Protein AF-A0A2N1Z8V9-F1 (afdb_monomer_lite)

Sequence (170 aa):
MDEHTRQQADAAPSPDTLPDALISEIKKPWIIWLILVWIFVCLGLVFQQLVAGYAELAQLQDQTAKQLNAGVAILIICLMIGVGKLNKIICLVTGGVFALLTAVLILNISLNARDFGFLQMMAAFLCVIVPTAMCAHWLLKPESRVLYRQYAAHKHNLAMKKAVAARFRP

Radius of gyration: 24.69 Å; chains: 1; bounding box: 69×44×71 Å

Foldseek 3Di:
DDPVVPVPPPPPPDPPCPDPPPLDPPPDPCVLVVLLVVLCVCQVVVVVVVLVVVCVVVVDDPVVSVVSNVVSVVVSVVLSVCSVLLPLVSLLVLLVVLVVVLVVLVVVCVVCVVVDDPVRSVCCCVVPNVVSNVSSCCSPPVVSVVVSVSSVVSVVVVVVVVVVVVVPDD

Secondary structure (DSSP, 8-state):
--GGGSTTS-----TT---TT-----PPPTHHHHHHHHHHHHHHHHHHHHHHHHHHHTT--HHHHHHHHHHHHHHHHHHHHHHHTT-HHHHHHHHHHHHHHHHHHHHHHHHSTTTS-HHHHHHHIIIIIHHHHHHHHHHHSHHHHHHHHHHHHHHHHHHHHHHHHHHT--

Structure (mmCIF, N/CA/C/O backbone):
data_AF-A0A2N1Z8V9-F1
#
_entry.id   AF-A0A2N1Z8V9-F1
#
loop_
_atom_site.group_PDB
_atom_site.id
_atom_site.type_symbol
_atom_site.label_atom_id
_atom_site.label_alt_id
_atom_site.label_comp_id
_atom_site.label_asym_id
_atom_site.label_entity_id
_atom_site.label_seq_id
_atom_site.pdbx_PDB_ins_code
_atom_site.Cartn_x
_atom_site.Cartn_y
_atom_site.Cartn_z
_atom_site.occupancy
_atom_site.B_iso_or_equiv
_atom_site.auth_seq_id
_atom_site.auth_comp_id
_atom_site.auth_asym_id
_atom_site.auth_atom_id
_atom_site.pdbx_PDB_model_num
ATOM 1 N N . MET A 1 1 ? 45.483 -21.911 -46.490 1.00 48.09 1 MET A N 1
ATOM 2 C CA . MET A 1 1 ? 44.325 -22.541 -45.811 1.00 48.09 1 MET A CA 1
ATOM 3 C C . MET A 1 1 ? 44.272 -21.872 -44.461 1.00 48.09 1 MET A C 1
ATOM 5 O O . MET A 1 1 ? 45.041 -22.213 -43.571 1.00 48.09 1 MET A O 1
ATOM 9 N N . ASP A 1 2 ? 43.520 -20.782 -44.430 1.00 41.78 2 ASP A N 1
ATOM 10 C CA . ASP A 1 2 ? 43.892 -19.606 -43.654 1.00 41.78 2 ASP A CA 1
ATOM 11 C C . ASP A 1 2 ? 43.213 -19.607 -42.284 1.00 41.78 2 ASP A C 1
ATOM 13 O O . ASP A 1 2 ? 42.035 -19.964 -42.150 1.00 41.78 2 ASP A O 1
ATOM 17 N N . GLU A 1 3 ? 43.969 -19.172 -41.273 1.00 46.03 3 GLU A N 1
ATOM 18 C CA . GLU A 1 3 ? 43.560 -19.005 -39.869 1.00 46.03 3 GLU A CA 1
ATOM 19 C C . GLU A 1 3 ? 42.290 -18.158 -39.687 1.00 46.03 3 GLU A C 1
ATOM 21 O O . GLU A 1 3 ? 41.618 -18.262 -38.661 1.00 46.03 3 GLU A O 1
ATOM 26 N N . HIS A 1 4 ? 41.882 -17.407 -40.712 1.00 43.91 4 HIS A N 1
ATOM 27 C CA . HIS A 1 4 ? 40.625 -16.663 -40.743 1.00 43.91 4 HIS A CA 1
ATOM 28 C C . HIS A 1 4 ? 39.359 -17.534 -40.717 1.00 43.91 4 HIS A C 1
ATOM 30 O O . HIS A 1 4 ? 38.295 -17.037 -40.358 1.00 43.91 4 HIS A O 1
ATOM 36 N N . THR A 1 5 ? 39.452 -18.831 -41.023 1.00 44.00 5 THR A N 1
ATOM 37 C CA . THR A 1 5 ? 38.269 -19.716 -41.056 1.00 44.00 5 THR A CA 1
ATOM 38 C C . THR A 1 5 ? 37.911 -20.294 -39.678 1.00 44.00 5 THR A C 1
ATOM 40 O O . THR A 1 5 ? 36.820 -20.827 -39.496 1.00 44.00 5 THR A O 1
ATOM 43 N N . ARG A 1 6 ? 38.799 -20.188 -38.674 1.00 42.38 6 ARG A N 1
ATOM 44 C CA . ARG A 1 6 ? 38.551 -20.723 -37.318 1.00 42.38 6 ARG A CA 1
ATOM 45 C C . ARG A 1 6 ? 37.886 -19.741 -36.356 1.00 42.38 6 ARG A C 1
ATOM 47 O O . ARG A 1 6 ? 37.301 -20.185 -35.377 1.00 42.38 6 ARG A O 1
ATOM 54 N N . GLN A 1 7 ? 37.900 -18.438 -36.630 1.00 41.16 7 GLN A N 1
ATOM 55 C CA . GLN A 1 7 ? 37.267 -17.451 -35.740 1.00 41.16 7 GLN A CA 1
ATOM 56 C C . GLN A 1 7 ? 35.754 -17.290 -35.943 1.00 41.16 7 GLN A C 1
ATOM 58 O O . GLN A 1 7 ? 35.111 -16.569 -35.187 1.00 41.16 7 GLN A O 1
ATOM 63 N N . GLN A 1 8 ? 35.163 -17.974 -36.923 1.00 42.56 8 GLN A N 1
ATOM 64 C CA . GLN A 1 8 ? 33.744 -17.826 -37.256 1.00 42.56 8 GLN A CA 1
ATOM 65 C C . GLN A 1 8 ? 32.849 -18.956 -36.717 1.00 42.56 8 GLN A C 1
ATOM 67 O O . GLN A 1 8 ? 31.660 -18.980 -37.021 1.00 42.56 8 GLN A O 1
ATOM 72 N N . ALA A 1 9 ? 33.399 -19.868 -35.906 1.00 40.06 9 ALA A N 1
ATOM 73 C CA . ALA A 1 9 ? 32.686 -21.042 -35.389 1.00 40.06 9 ALA A CA 1
ATOM 74 C C . ALA A 1 9 ? 32.384 -21.016 -33.875 1.00 40.06 9 ALA A C 1
ATOM 76 O O . ALA A 1 9 ? 31.731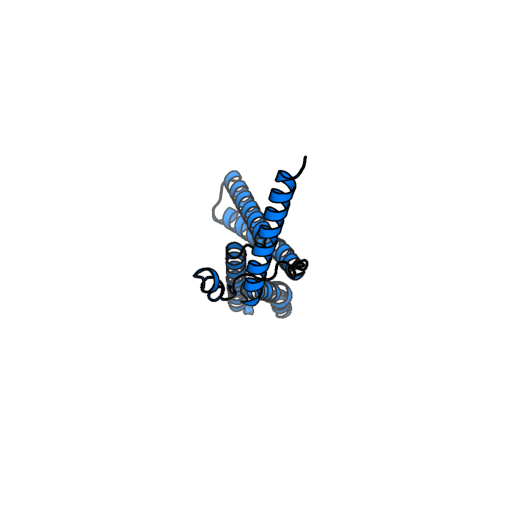 -21.935 -33.398 1.00 40.06 9 ALA A O 1
ATOM 77 N N . ASP A 1 10 ? 32.778 -19.967 -33.140 1.00 40.50 10 ASP A N 1
ATOM 78 C CA . ASP A 1 10 ? 32.544 -19.847 -31.683 1.00 40.50 10 ASP A CA 1
ATOM 79 C C . ASP A 1 10 ? 31.715 -18.615 -31.279 1.00 40.50 10 ASP A C 1
ATOM 81 O O . ASP A 1 10 ? 31.708 -18.188 -30.126 1.00 40.50 10 ASP A O 1
ATOM 85 N N . ALA A 1 11 ? 30.937 -18.052 -32.204 1.00 42.09 11 ALA A N 1
ATOM 86 C CA . ALA A 1 11 ? 29.854 -17.147 -31.830 1.00 42.09 11 ALA A CA 1
ATOM 87 C C . ALA A 1 11 ? 28.584 -17.969 -31.584 1.00 42.09 11 ALA A C 1
ATOM 89 O O . ALA A 1 11 ? 27.628 -17.925 -32.360 1.00 42.09 11 ALA A O 1
ATOM 90 N N . ALA A 1 12 ? 28.581 -18.744 -30.496 1.00 42.19 12 ALA A N 1
ATOM 91 C CA . ALA A 1 12 ? 27.331 -19.206 -29.915 1.00 42.19 12 ALA A CA 1
ATOM 92 C C . ALA A 1 12 ? 26.406 -17.981 -29.752 1.00 42.19 12 ALA A C 1
ATOM 94 O O . ALA A 1 12 ? 26.859 -16.949 -29.243 1.00 42.19 12 ALA A O 1
ATOM 95 N N . PRO A 1 13 ? 25.141 -18.035 -30.206 1.00 41.75 13 PRO A N 1
ATOM 96 C CA . PRO A 1 13 ? 24.222 -16.922 -30.029 1.00 41.75 13 PRO A CA 1
ATOM 97 C C . PRO A 1 13 ? 24.087 -16.649 -28.529 1.00 41.75 13 PRO A C 1
ATOM 99 O O . PRO A 1 13 ? 23.630 -17.505 -27.773 1.00 41.75 13 PRO A O 1
ATOM 102 N N . SER A 1 14 ? 24.539 -15.470 -28.094 1.00 39.81 14 SER A N 1
ATOM 103 C CA . SER A 1 14 ? 24.393 -15.029 -26.709 1.00 39.81 14 SER A CA 1
ATOM 104 C C . SER A 1 14 ? 22.905 -15.065 -26.330 1.00 39.81 14 SER A C 1
ATOM 106 O O . SER A 1 14 ? 22.105 -14.394 -26.992 1.00 39.81 14 SER A O 1
ATOM 108 N N . PRO A 1 15 ? 22.510 -15.807 -25.278 1.00 41.81 15 PRO A N 1
ATOM 109 C CA . PRO A 1 15 ? 21.111 -15.939 -24.877 1.00 41.81 15 PRO A CA 1
ATOM 110 C C . PRO A 1 15 ? 20.517 -14.660 -24.255 1.00 41.81 15 PRO A C 1
ATOM 112 O O . PRO A 1 15 ? 19.354 -14.667 -23.862 1.00 41.81 15 PRO A O 1
ATOM 115 N N . ASP A 1 16 ? 21.265 -13.552 -24.216 1.00 46.47 16 ASP A N 1
ATOM 116 C CA . ASP A 1 16 ? 20.838 -12.290 -23.594 1.00 46.47 16 ASP A CA 1
ATOM 117 C C . ASP A 1 16 ? 20.388 -11.202 -24.582 1.00 46.47 16 ASP A C 1
ATOM 119 O O . ASP A 1 16 ? 20.022 -10.099 -24.171 1.00 46.47 16 ASP A O 1
ATOM 123 N N . THR A 1 17 ? 20.330 -11.493 -25.883 1.00 42.59 17 THR A N 1
ATOM 124 C CA . THR A 1 17 ? 19.632 -10.607 -26.830 1.00 42.59 17 THR A CA 1
ATOM 125 C C . THR A 1 17 ? 18.138 -10.913 -26.816 1.00 42.59 17 THR A C 1
ATOM 127 O O . THR A 1 17 ? 17.583 -11.527 -27.724 1.00 42.59 17 THR A O 1
ATOM 130 N N . LEU A 1 18 ? 17.459 -10.459 -25.756 1.00 45.91 18 LEU A N 1
ATOM 131 C CA . LEU A 1 18 ? 16.019 -10.212 -25.828 1.00 45.91 18 LEU A CA 1
ATOM 132 C C . LEU A 1 18 ? 15.787 -9.320 -27.057 1.00 45.91 18 LEU A C 1
ATOM 134 O O . LEU A 1 18 ? 16.347 -8.224 -27.102 1.00 45.91 18 LEU A O 1
ATOM 138 N N . PRO A 1 19 ? 15.024 -9.772 -28.066 1.00 44.44 19 PRO A N 1
ATOM 139 C CA . PRO A 1 19 ? 14.884 -9.033 -29.305 1.00 44.44 19 PRO A CA 1
ATOM 140 C C . PRO A 1 19 ? 14.324 -7.642 -29.001 1.00 44.44 19 PRO A C 1
ATOM 142 O O . PRO A 1 19 ? 13.239 -7.507 -28.428 1.00 44.44 19 PRO A O 1
ATOM 145 N N . ASP A 1 20 ? 15.041 -6.609 -29.452 1.00 45.38 20 ASP A N 1
ATOM 146 C CA . ASP A 1 20 ? 14.637 -5.192 -29.434 1.00 45.38 20 ASP A CA 1
ATOM 147 C C . ASP A 1 20 ? 13.246 -4.940 -30.067 1.00 45.38 20 ASP A C 1
ATOM 149 O O . ASP A 1 20 ? 12.680 -3.850 -29.954 1.00 45.38 20 ASP A O 1
ATOM 153 N N . ALA A 1 21 ? 12.674 -5.961 -30.712 1.00 43.00 21 ALA A N 1
ATOM 154 C CA . ALA A 1 21 ? 11.426 -5.949 -31.456 1.00 43.00 21 ALA A CA 1
ATOM 155 C C . ALA A 1 21 ? 10.148 -6.266 -30.647 1.00 43.00 21 ALA A C 1
ATOM 157 O O . ALA A 1 21 ? 9.068 -6.192 -31.225 1.00 43.00 21 ALA A O 1
ATOM 158 N N . LEU A 1 22 ? 10.204 -6.586 -29.344 1.00 43.72 22 LEU A N 1
ATOM 159 C CA . LEU A 1 22 ? 8.989 -6.967 -28.593 1.00 43.72 22 LEU A CA 1
ATOM 160 C C . LEU A 1 22 ? 8.742 -6.196 -27.293 1.00 43.72 22 LEU A C 1
ATOM 162 O O . LEU A 1 22 ? 8.127 -6.712 -26.365 1.00 43.72 22 LEU A O 1
ATOM 166 N N . ILE A 1 23 ? 9.172 -4.938 -27.204 1.00 49.47 23 ILE A N 1
ATOM 167 C CA . ILE A 1 23 ? 8.728 -4.074 -26.103 1.00 49.47 23 ILE A CA 1
ATOM 168 C C . ILE A 1 23 ? 7.491 -3.303 -26.564 1.00 49.47 23 ILE A C 1
ATOM 170 O O . ILE A 1 23 ? 7.514 -2.084 -26.731 1.00 49.47 23 ILE A O 1
ATOM 174 N N . SER A 1 24 ? 6.407 -4.050 -26.800 1.00 48.50 24 SER A N 1
ATOM 175 C CA . SER A 1 24 ? 5.054 -3.495 -26.855 1.00 48.50 24 SER A CA 1
ATOM 176 C C . SER A 1 24 ? 4.829 -2.632 -25.616 1.00 48.50 24 SER A C 1
ATOM 178 O O . SER A 1 24 ? 5.300 -3.003 -24.538 1.00 48.50 24 SER A O 1
ATOM 180 N N . GLU A 1 25 ? 4.121 -1.507 -25.747 1.00 53.50 25 GLU A N 1
ATOM 181 C CA . GLU A 1 25 ? 3.677 -0.700 -24.607 1.00 53.50 25 GLU A CA 1
ATOM 182 C C . GLU A 1 25 ? 3.179 -1.607 -23.479 1.00 53.50 25 GLU A C 1
ATOM 184 O O . GLU A 1 25 ? 2.111 -2.217 -23.570 1.00 53.50 25 GLU A O 1
ATOM 189 N N . ILE A 1 26 ? 3.954 -1.707 -22.400 1.00 59.00 26 ILE A N 1
ATOM 190 C CA . ILE A 1 26 ? 3.490 -2.392 -21.202 1.00 59.00 26 ILE A CA 1
ATOM 191 C C . ILE A 1 26 ? 2.477 -1.443 -20.572 1.00 59.00 26 ILE A C 1
ATOM 193 O O . ILE A 1 26 ? 2.830 -0.547 -19.797 1.00 59.00 26 ILE A O 1
ATOM 197 N N . LYS A 1 27 ? 1.204 -1.600 -20.954 1.00 62.91 27 LYS A N 1
ATOM 198 C CA . LYS A 1 27 ? 0.097 -0.880 -20.328 1.00 62.91 27 LYS A CA 1
ATOM 199 C C . LYS A 1 27 ? 0.116 -1.215 -18.844 1.00 62.91 27 LYS A C 1
ATOM 201 O O . LYS A 1 27 ? 0.059 -2.381 -18.456 1.00 62.91 27 LYS A O 1
ATOM 206 N N . LYS A 1 28 ? 0.221 -0.181 -18.005 1.00 68.12 28 LYS A N 1
ATOM 207 C CA . LYS A 1 28 ? 0.119 -0.359 -16.555 1.00 68.12 28 LYS A CA 1
ATOM 208 C C . LYS A 1 28 ? -1.213 -1.046 -16.254 1.00 68.12 28 LYS A C 1
ATOM 210 O O . LYS A 1 28 ? -2.243 -0.547 -16.715 1.00 68.12 28 LYS A O 1
ATOM 215 N N . PRO A 1 29 ? -1.225 -2.153 -15.498 1.00 76.50 29 PRO A N 1
ATOM 216 C CA . PRO A 1 29 ? -2.468 -2.820 -15.174 1.00 76.50 29 PRO A CA 1
ATOM 217 C C . PRO A 1 29 ? -3.332 -1.869 -14.352 1.00 76.50 29 PRO A C 1
ATOM 219 O O . PRO A 1 29 ? -2.859 -1.211 -13.421 1.00 76.50 29 PRO A O 1
ATOM 222 N N . TRP A 1 30 ? -4.608 -1.797 -14.720 1.00 80.88 30 TRP A N 1
ATOM 223 C CA . TRP A 1 30 ? -5.563 -0.854 -14.142 1.00 80.88 30 TRP A CA 1
ATOM 224 C C . TRP A 1 30 ? -5.679 -0.995 -12.617 1.00 80.88 30 TRP A C 1
ATOM 226 O O . TRP A 1 30 ? -5.845 -0.011 -11.903 1.00 80.88 30 TRP A O 1
ATOM 236 N N . ILE A 1 31 ? -5.457 -2.208 -12.110 1.00 82.56 31 ILE A N 1
ATOM 237 C CA . ILE A 1 31 ? -5.462 -2.525 -10.682 1.00 82.56 31 ILE A CA 1
ATOM 238 C C . ILE A 1 31 ? -4.443 -1.725 -9.856 1.00 82.56 31 ILE A C 1
ATOM 240 O O . ILE A 1 31 ? -4.685 -1.497 -8.678 1.00 82.56 31 ILE A O 1
ATOM 244 N N . ILE A 1 32 ? -3.349 -1.224 -10.447 1.00 83.69 32 ILE A N 1
ATOM 245 C CA . ILE A 1 32 ? -2.420 -0.332 -9.730 1.00 83.69 32 ILE A CA 1
ATOM 246 C C . ILE A 1 32 ? -3.128 0.962 -9.344 1.00 83.69 32 ILE A C 1
ATOM 248 O O . ILE A 1 32 ? -2.942 1.440 -8.233 1.00 83.69 32 ILE A O 1
ATOM 252 N N . TRP A 1 33 ? -3.951 1.523 -10.230 1.00 85.50 33 TRP A N 1
ATOM 253 C CA . TRP A 1 33 ? -4.703 2.739 -9.924 1.00 85.50 33 TRP A CA 1
ATOM 254 C C . TRP A 1 33 ? -5.715 2.498 -8.811 1.00 85.50 33 TRP A C 1
ATOM 256 O O . TRP A 1 33 ? -5.828 3.324 -7.910 1.00 85.50 33 TRP A O 1
ATOM 266 N N . LEU A 1 34 ? -6.366 1.334 -8.817 1.00 88.31 34 LEU A N 1
ATOM 267 C CA . LEU A 1 34 ? -7.253 0.919 -7.735 1.00 88.31 34 LEU A CA 1
ATOM 268 C C . LEU A 1 34 ? -6.496 0.798 -6.403 1.00 88.31 34 LEU A C 1
ATOM 270 O O . LEU A 1 34 ? -6.947 1.339 -5.399 1.00 88.31 34 LEU A O 1
ATOM 274 N N . ILE A 1 35 ? -5.304 0.193 -6.407 1.00 87.56 35 ILE A N 1
ATOM 275 C CA . ILE A 1 35 ? -4.432 0.112 -5.227 1.00 87.56 35 ILE A CA 1
ATOM 276 C C . ILE A 1 35 ? -3.991 1.506 -4.764 1.00 87.56 35 ILE A C 1
ATOM 278 O O . ILE A 1 35 ? -3.948 1.752 -3.567 1.00 87.56 35 ILE A O 1
ATOM 282 N N . LEU A 1 36 ? -3.682 2.438 -5.672 1.00 88.38 36 LEU A N 1
ATOM 283 C CA . LEU A 1 36 ? -3.301 3.809 -5.310 1.00 88.38 36 LEU A CA 1
ATOM 284 C C . LEU A 1 36 ? -4.442 4.563 -4.629 1.00 88.38 36 LEU A C 1
ATOM 286 O O . LEU A 1 36 ? -4.217 5.217 -3.612 1.00 88.38 36 LEU A O 1
ATOM 290 N N . VAL A 1 37 ? -5.660 4.445 -5.158 1.00 89.44 37 VAL A N 1
ATOM 291 C CA . VAL A 1 37 ? -6.857 4.996 -4.511 1.00 89.44 37 VAL A CA 1
ATOM 292 C C . VAL A 1 37 ? -7.057 4.338 -3.147 1.00 89.44 37 VAL A C 1
ATOM 294 O O . VAL A 1 37 ? -7.305 5.033 -2.166 1.00 89.44 37 VAL A O 1
ATOM 297 N N . TRP A 1 38 ? -6.863 3.022 -3.051 1.00 89.56 38 TRP A N 1
ATOM 298 C CA . TRP A 1 38 ? -7.004 2.296 -1.792 1.00 89.56 38 TRP A CA 1
ATOM 299 C C . TRP A 1 38 ? -5.944 2.679 -0.753 1.00 89.56 38 TRP A C 1
ATOM 301 O O . TRP A 1 38 ? -6.261 2.821 0.420 1.00 89.56 38 TRP A O 1
ATOM 311 N N . ILE A 1 39 ? -4.700 2.925 -1.173 1.00 86.75 39 ILE A N 1
ATOM 312 C CA . ILE A 1 39 ? -3.633 3.493 -0.334 1.00 86.75 39 ILE A CA 1
ATOM 313 C C . ILE A 1 39 ? -4.077 4.841 0.220 1.00 86.75 39 ILE A C 1
ATOM 315 O O . ILE A 1 39 ? -3.960 5.060 1.421 1.00 86.75 39 ILE A O 1
ATOM 319 N N . PHE A 1 40 ? -4.618 5.722 -0.619 1.00 86.44 40 PHE A N 1
ATOM 320 C CA . PHE A 1 40 ? -5.090 7.026 -0.168 1.00 86.44 40 PHE A CA 1
ATOM 321 C C . PHE A 1 40 ? -6.239 6.907 0.844 1.00 86.44 40 PHE A C 1
ATOM 323 O O . PHE A 1 40 ? -6.193 7.545 1.891 1.00 86.44 40 PHE A O 1
ATOM 330 N N . VAL A 1 41 ? -7.229 6.051 0.578 1.00 84.38 41 VAL A N 1
ATOM 331 C CA . VAL A 1 41 ? -8.386 5.849 1.466 1.00 84.38 41 VAL A CA 1
ATOM 332 C C . VAL A 1 41 ? -7.970 5.176 2.774 1.00 84.38 41 VAL A C 1
ATOM 334 O O . VAL A 1 41 ? -8.209 5.726 3.845 1.00 84.38 41 VAL A O 1
ATOM 337 N N . CYS A 1 42 ? -7.319 4.013 2.716 1.00 80.75 42 CYS A N 1
ATOM 338 C CA . CYS A 1 42 ? -6.949 3.264 3.913 1.00 80.75 42 CYS A CA 1
ATOM 339 C C . CYS A 1 42 ? -5.850 3.961 4.703 1.00 80.75 42 CYS A C 1
ATOM 341 O O . CYS A 1 42 ? -6.021 4.175 5.893 1.00 80.75 42 CYS A O 1
ATOM 343 N N . LEU A 1 43 ? -4.726 4.330 4.087 1.00 76.12 43 LEU A N 1
ATOM 344 C CA . LEU A 1 43 ? -3.630 4.928 4.848 1.00 76.12 43 LEU A CA 1
ATOM 345 C C . LEU A 1 43 ? -3.931 6.386 5.198 1.00 76.12 43 LEU A C 1
ATOM 347 O O . LEU A 1 43 ? -3.589 6.791 6.297 1.00 76.12 43 LEU A O 1
ATOM 351 N N . GLY A 1 44 ? -4.627 7.146 4.348 1.00 73.94 44 GLY A N 1
ATOM 352 C CA . GLY A 1 44 ? -5.031 8.519 4.670 1.00 73.94 44 GLY A CA 1
ATOM 353 C C . GLY A 1 44 ? -6.000 8.593 5.846 1.00 73.94 44 GLY A C 1
ATOM 354 O O . GLY A 1 44 ? -5.733 9.313 6.805 1.00 73.94 44 GLY A O 1
ATOM 355 N N . LEU A 1 45 ? -7.0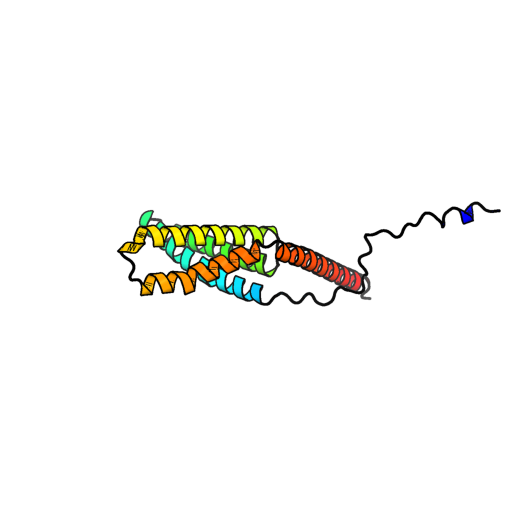88 7.815 5.817 1.00 70.75 45 LEU A N 1
ATOM 356 C CA . LEU A 1 45 ? -8.106 7.867 6.871 1.00 70.75 45 LEU A CA 1
ATOM 357 C C . LEU A 1 45 ? -7.661 7.147 8.146 1.00 70.75 45 LEU A C 1
ATOM 359 O O . LEU A 1 45 ? -7.821 7.690 9.238 1.00 70.75 45 LEU A O 1
ATOM 363 N N . VAL A 1 46 ? -7.071 5.949 8.034 1.00 69.69 46 VAL A N 1
ATOM 364 C CA . VAL A 1 46 ? -6.658 5.174 9.217 1.00 69.69 46 VAL A CA 1
ATOM 365 C C . VAL A 1 46 ? -5.503 5.861 9.937 1.00 69.69 46 VAL A C 1
ATOM 367 O O . VAL A 1 46 ? -5.523 5.924 11.164 1.00 69.69 46 VAL A O 1
ATOM 370 N N . PHE A 1 47 ? -4.525 6.434 9.219 1.00 69.81 47 PHE A N 1
ATOM 371 C CA . PHE A 1 47 ? -3.465 7.171 9.905 1.00 69.81 47 PHE A CA 1
ATOM 372 C C . PHE A 1 47 ? -3.932 8.509 10.469 1.00 69.81 47 PHE A C 1
ATOM 374 O O . PHE A 1 47 ? -3.444 8.872 11.531 1.00 69.81 47 PHE A O 1
ATOM 381 N N . GLN A 1 48 ? -4.869 9.227 9.837 1.00 68.94 48 GLN A N 1
ATOM 382 C CA . GLN A 1 48 ? -5.441 10.423 10.469 1.00 68.94 48 GLN A CA 1
ATOM 383 C C . GLN A 1 48 ? -6.100 10.084 11.807 1.00 68.94 48 GLN A C 1
ATOM 385 O O . GLN A 1 48 ? -5.878 10.791 12.786 1.00 68.94 48 GLN A O 1
ATOM 390 N N . GLN A 1 49 ? -6.851 8.981 11.868 1.00 69.00 49 GLN A N 1
ATOM 391 C CA . GLN A 1 49 ? -7.466 8.536 13.118 1.00 69.00 49 GLN A CA 1
ATOM 392 C C . GLN A 1 49 ? -6.434 8.053 14.145 1.00 69.00 49 GLN A C 1
ATOM 394 O O . GLN A 1 49 ? -6.537 8.404 15.316 1.00 69.00 49 GLN A O 1
ATOM 399 N N . LEU A 1 50 ? -5.403 7.312 13.721 1.00 68.19 50 LEU A N 1
ATOM 400 C CA . LEU A 1 50 ? -4.306 6.904 14.607 1.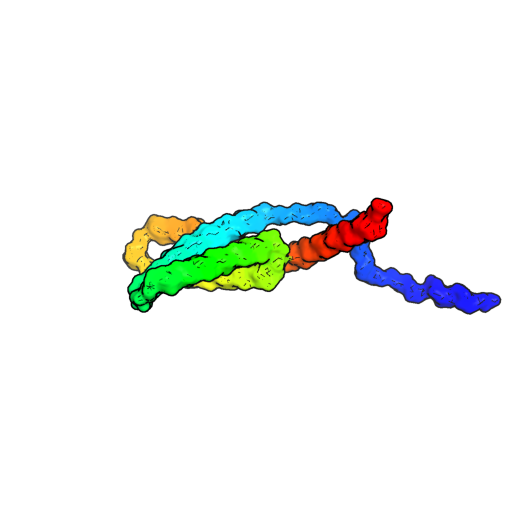00 68.19 50 LEU A CA 1
ATOM 401 C C . LEU A 1 50 ? -3.535 8.108 15.155 1.00 68.19 50 LEU A C 1
ATOM 403 O O . LEU A 1 50 ? -3.272 8.161 16.350 1.00 68.19 50 LEU A O 1
ATOM 407 N N . VAL A 1 51 ? -3.178 9.076 14.309 1.00 68.75 51 VAL A N 1
ATOM 408 C CA . VAL A 1 51 ? -2.443 10.278 14.726 1.00 68.75 51 VAL A CA 1
ATOM 409 C C . VAL A 1 51 ? -3.289 11.128 15.665 1.00 68.75 51 VAL A C 1
ATOM 411 O O . VAL A 1 51 ? -2.759 11.590 16.668 1.00 68.75 51 VAL A O 1
ATOM 414 N N . ALA A 1 52 ? -4.585 11.298 15.387 1.00 68.75 52 ALA A N 1
ATOM 415 C CA . ALA A 1 52 ? -5.494 12.000 16.290 1.00 68.75 52 ALA A CA 1
ATOM 416 C C . ALA A 1 52 ? -5.588 11.293 17.653 1.00 68.75 52 ALA A C 1
ATOM 418 O O . ALA A 1 52 ? -5.364 11.927 18.681 1.00 68.75 52 ALA A O 1
ATOM 419 N N . GLY A 1 53 ? -5.796 9.972 17.661 1.00 67.25 53 GLY A N 1
ATOM 420 C CA . GLY A 1 53 ? -5.873 9.188 18.894 1.00 67.25 53 GLY A CA 1
ATOM 421 C C . GLY A 1 53 ? -4.574 9.205 19.704 1.00 67.25 53 GLY A C 1
ATOM 422 O O . GLY A 1 53 ? -4.608 9.375 20.918 1.00 67.25 53 GLY A O 1
ATOM 423 N N . TYR A 1 54 ? -3.411 9.096 19.054 1.00 67.69 54 TYR A N 1
ATOM 424 C CA . TYR A 1 54 ? -2.115 9.206 19.734 1.00 67.69 54 TYR A CA 1
ATOM 425 C C . TYR A 1 54 ? -1.807 10.632 20.202 1.00 67.69 54 TYR A C 1
ATOM 427 O O . TYR A 1 54 ? -1.191 10.792 21.252 1.00 67.69 54 TYR A O 1
ATOM 435 N N . ALA A 1 55 ? -2.219 11.660 19.455 1.00 66.56 55 ALA A N 1
ATOM 436 C CA . ALA A 1 55 ? -2.047 13.052 19.861 1.00 66.56 55 ALA A CA 1
ATOM 437 C C . ALA A 1 55 ? -2.850 13.373 21.128 1.00 66.56 55 ALA A C 1
ATOM 439 O O . ALA A 1 55 ? -2.309 14.000 22.039 1.00 66.56 55 ALA A O 1
ATOM 440 N N . GLU A 1 56 ? -4.089 12.880 21.212 1.00 67.31 56 GLU A N 1
ATOM 441 C CA . GLU A 1 56 ? -4.928 12.988 22.410 1.00 67.31 56 GLU A CA 1
ATOM 442 C C . GLU A 1 56 ? -4.339 12.203 23.589 1.00 67.31 56 GLU A C 1
ATOM 444 O O . GLU A 1 56 ? -4.222 12.742 24.689 1.00 67.31 56 GLU A O 1
ATOM 449 N N . LEU A 1 57 ? -3.898 10.958 23.363 1.00 64.88 57 LEU A N 1
ATOM 450 C CA . LEU A 1 57 ? -3.362 10.104 24.429 1.00 64.88 57 LEU A CA 1
ATOM 451 C C . LEU A 1 57 ? -2.027 10.614 24.993 1.00 64.88 57 LEU A C 1
ATOM 453 O O . LEU A 1 57 ? -1.747 10.448 26.178 1.00 64.88 57 LEU A O 1
ATOM 457 N N . ALA A 1 58 ? -1.190 11.212 24.144 1.00 67.94 58 ALA A N 1
ATOM 458 C CA . ALA A 1 58 ? 0.139 11.687 24.511 1.00 67.94 58 ALA A CA 1
ATOM 459 C C . ALA A 1 58 ? 0.169 13.168 24.933 1.00 67.94 58 ALA A C 1
ATOM 461 O O . ALA A 1 58 ? 1.258 13.687 25.176 1.00 67.94 58 ALA A O 1
ATOM 462 N N . GLN A 1 59 ? -0.990 13.847 24.992 1.00 72.31 59 GLN A N 1
ATOM 463 C CA . GLN A 1 59 ? -1.105 15.294 25.250 1.00 72.31 59 GLN A CA 1
ATOM 464 C C . GLN A 1 59 ? -0.088 16.112 24.437 1.00 72.31 59 GLN A C 1
ATOM 466 O O . GLN A 1 59 ? 0.551 17.043 24.934 1.00 72.31 59 GLN A O 1
ATOM 471 N N . LEU A 1 60 ? 0.122 15.707 23.183 1.00 67.38 60 LEU A N 1
ATOM 472 C CA . LEU A 1 60 ? 1.162 16.290 22.351 1.00 67.38 60 LEU A CA 1
ATOM 473 C C . LEU A 1 60 ? 0.826 17.752 22.064 1.00 67.38 60 LEU A C 1
ATOM 475 O O . LEU A 1 60 ? -0.291 18.091 21.685 1.00 67.38 60 LEU A O 1
ATOM 479 N N . GLN A 1 61 ? 1.832 18.613 22.206 1.00 72.56 61 GLN A N 1
ATOM 480 C CA . GLN A 1 61 ? 1.736 20.026 21.858 1.00 72.56 61 GLN A CA 1
ATOM 481 C C . GLN A 1 61 ? 1.242 20.174 20.406 1.00 72.56 61 GLN A C 1
ATOM 483 O O . GLN A 1 61 ? 1.718 19.463 19.515 1.00 72.56 61 GLN A O 1
ATOM 488 N N . ASP A 1 62 ? 0.326 21.115 20.149 1.00 73.56 62 ASP A N 1
ATOM 489 C CA . ASP A 1 62 ? -0.351 21.286 18.847 1.00 73.56 62 ASP A CA 1
ATOM 490 C C . ASP A 1 62 ? 0.605 21.353 17.642 1.00 73.56 62 ASP A C 1
ATOM 492 O O . ASP A 1 62 ? 0.274 20.922 16.534 1.00 73.56 62 ASP A O 1
ATOM 496 N N . GLN A 1 63 ? 1.813 21.891 17.833 1.00 75.25 63 GLN A N 1
ATOM 497 C CA . GLN A 1 63 ? 2.838 21.926 16.788 1.00 75.25 63 GLN A CA 1
ATOM 498 C C . GLN A 1 63 ? 3.395 20.539 16.448 1.00 75.25 63 GLN A C 1
ATOM 500 O O . GLN A 1 63 ? 3.560 20.230 15.267 1.00 75.25 63 GLN A O 1
ATOM 505 N N . THR A 1 64 ? 3.647 19.689 17.442 1.00 75.69 64 THR A N 1
ATOM 506 C CA . THR A 1 64 ? 4.187 18.338 17.240 1.00 75.69 64 THR A CA 1
ATOM 507 C C . THR A 1 64 ? 3.162 17.437 16.556 1.00 75.69 64 THR A C 1
ATOM 509 O O . THR A 1 64 ? 3.509 16.699 15.636 1.00 75.69 64 THR A O 1
ATOM 512 N N . ALA A 1 65 ? 1.880 17.562 16.915 1.00 69.81 65 ALA A N 1
ATOM 513 C CA . ALA A 1 65 ? 0.793 16.847 16.246 1.00 69.81 65 ALA A CA 1
ATOM 514 C C . ALA A 1 65 ? 0.669 17.240 14.760 1.00 69.81 65 ALA A C 1
ATOM 516 O O . ALA A 1 65 ? 0.531 16.376 13.890 1.00 69.81 65 ALA A O 1
ATOM 517 N N . LYS A 1 66 ? 0.798 18.537 14.438 1.00 76.12 66 LYS A N 1
ATOM 518 C CA . LYS A 1 66 ? 0.808 19.029 13.047 1.00 76.12 66 LYS A CA 1
ATOM 519 C C . LYS A 1 66 ? 2.008 18.509 12.252 1.00 76.12 66 LYS A C 1
ATOM 521 O O . LYS A 1 66 ? 1.837 18.101 11.104 1.00 76.12 66 LYS A O 1
ATOM 526 N N . GLN A 1 67 ? 3.201 18.486 12.850 1.00 80.00 67 GLN A N 1
ATOM 527 C CA . GLN A 1 67 ? 4.401 17.936 12.209 1.00 80.00 67 GLN A CA 1
ATOM 528 C C . GLN A 1 67 ? 4.283 16.427 11.965 1.00 80.00 67 GLN A C 1
ATOM 530 O O . GLN A 1 67 ? 4.641 15.955 10.886 1.00 80.00 67 GLN A O 1
ATOM 535 N N . LEU A 1 68 ? 3.726 15.680 12.922 1.00 78.38 68 LEU A N 1
ATOM 536 C CA . LEU A 1 68 ? 3.496 14.243 12.787 1.00 78.38 68 LEU A CA 1
ATOM 537 C C . LEU A 1 68 ? 2.513 13.942 11.646 1.00 78.38 68 LEU A C 1
ATOM 539 O O . LEU A 1 68 ? 2.808 13.117 10.781 1.00 78.38 68 LEU A O 1
ATOM 543 N N . ASN A 1 69 ? 1.397 14.675 11.579 1.00 79.81 69 ASN A N 1
ATOM 544 C CA . ASN A 1 69 ? 0.434 14.563 10.480 1.00 79.81 69 ASN A CA 1
ATOM 545 C C . ASN A 1 69 ? 1.063 14.889 9.116 1.00 79.81 69 ASN A C 1
ATOM 547 O O . ASN A 1 69 ? 0.838 14.169 8.142 1.00 79.81 69 ASN A O 1
ATOM 551 N N . ALA A 1 70 ? 1.890 15.936 9.038 1.00 80.00 70 ALA A N 1
ATOM 552 C CA . ALA A 1 70 ? 2.605 16.278 7.811 1.00 80.00 70 ALA A CA 1
ATOM 553 C C . ALA A 1 70 ? 3.591 15.172 7.392 1.00 80.00 70 ALA A C 1
ATOM 555 O O . ALA A 1 70 ? 3.635 14.799 6.219 1.00 80.00 70 ALA A O 1
ATOM 556 N N . GLY A 1 71 ? 4.340 14.599 8.340 1.00 81.81 71 GLY A N 1
ATOM 557 C CA . GLY A 1 71 ? 5.263 13.490 8.081 1.00 81.81 71 GLY A CA 1
ATOM 558 C C . GLY A 1 71 ? 4.552 12.245 7.546 1.00 81.81 71 GLY A C 1
ATOM 559 O O . GLY A 1 71 ? 4.997 11.640 6.569 1.00 81.81 71 GLY A O 1
ATOM 560 N N . VAL A 1 72 ? 3.401 11.906 8.125 1.00 80.06 72 VAL A N 1
ATOM 561 C CA . VAL A 1 72 ? 2.543 10.810 7.657 1.00 80.06 72 VAL A CA 1
ATOM 562 C C . VAL A 1 72 ? 2.002 11.084 6.252 1.00 80.06 72 VAL A C 1
ATOM 564 O O . VAL A 1 72 ? 2.062 10.202 5.395 1.00 80.06 72 VAL A O 1
ATOM 567 N N . ALA A 1 73 ? 1.531 12.301 5.971 1.00 81.38 73 ALA A N 1
ATOM 568 C CA . ALA A 1 73 ? 1.058 12.667 4.637 1.00 81.38 73 ALA A CA 1
ATOM 569 C C . ALA A 1 73 ? 2.167 12.519 3.579 1.00 81.38 73 ALA A C 1
ATOM 571 O O . ALA A 1 73 ? 1.938 11.945 2.511 1.00 81.38 73 ALA A O 1
ATOM 572 N N . ILE A 1 74 ? 3.391 12.958 3.896 1.00 85.75 74 ILE A N 1
ATOM 573 C CA . ILE A 1 74 ? 4.563 12.780 3.027 1.00 85.75 74 ILE A CA 1
ATOM 574 C C . ILE A 1 74 ? 4.851 11.290 2.804 1.00 85.75 74 ILE A C 1
ATOM 576 O O . ILE A 1 74 ? 5.081 10.877 1.666 1.00 85.75 74 ILE A O 1
ATOM 580 N N . LEU A 1 75 ? 4.796 10.466 3.855 1.00 84.25 75 LEU A N 1
ATOM 581 C CA . LEU A 1 75 ? 4.995 9.020 3.748 1.00 84.25 75 LEU A CA 1
ATOM 582 C C . LEU A 1 75 ? 3.969 8.376 2.802 1.00 84.25 75 LEU A C 1
ATOM 584 O O . LEU A 1 75 ? 4.352 7.598 1.928 1.00 84.25 75 LEU A O 1
ATOM 588 N N . ILE A 1 76 ? 2.688 8.733 2.925 1.00 85.19 76 ILE A N 1
ATOM 589 C CA . ILE A 1 76 ? 1.613 8.223 2.060 1.00 85.19 76 ILE A CA 1
ATOM 590 C C . ILE A 1 76 ? 1.875 8.603 0.600 1.00 85.19 76 ILE A C 1
ATOM 592 O O . ILE A 1 76 ? 1.823 7.739 -0.277 1.00 85.19 76 ILE A O 1
ATOM 596 N N . ILE A 1 77 ? 2.233 9.863 0.333 1.00 87.31 77 ILE A N 1
ATOM 597 C CA . ILE A 1 77 ? 2.571 10.330 -1.019 1.00 87.31 77 ILE A CA 1
ATOM 598 C C . ILE A 1 77 ? 3.770 9.548 -1.575 1.00 87.31 77 ILE A C 1
ATOM 600 O O . ILE A 1 77 ? 3.737 9.095 -2.722 1.00 87.31 77 ILE A O 1
ATOM 604 N N . CYS A 1 78 ? 4.809 9.325 -0.768 1.00 85.94 78 CYS A N 1
ATOM 605 C CA . CYS A 1 78 ? 5.971 8.525 -1.155 1.00 85.94 78 CYS A CA 1
ATOM 606 C C . CYS A 1 78 ? 5.589 7.079 -1.509 1.00 85.94 78 CYS A C 1
ATOM 608 O O . CYS A 1 78 ? 6.059 6.554 -2.524 1.00 85.94 78 CYS A O 1
ATOM 610 N N . LEU A 1 79 ? 4.706 6.448 -0.728 1.00 84.62 79 LEU A N 1
ATOM 611 C CA . LEU A 1 79 ? 4.193 5.105 -1.010 1.00 84.62 79 LEU A CA 1
ATOM 612 C C . LEU A 1 79 ? 3.372 5.080 -2.305 1.00 84.62 79 LEU A C 1
ATOM 614 O O . LEU A 1 79 ? 3.611 4.221 -3.155 1.00 84.62 79 LEU A O 1
ATOM 618 N N . MET A 1 80 ? 2.479 6.052 -2.516 1.00 86.88 80 MET A N 1
ATOM 619 C CA . MET A 1 80 ? 1.698 6.175 -3.753 1.00 86.88 80 MET A CA 1
ATOM 620 C C . MET A 1 80 ? 2.602 6.345 -4.979 1.00 86.88 80 MET A C 1
ATOM 622 O O . MET A 1 80 ? 2.455 5.636 -5.974 1.00 86.88 80 MET A O 1
ATOM 626 N N . ILE A 1 81 ? 3.592 7.238 -4.917 1.00 87.38 81 ILE A N 1
ATOM 627 C CA . ILE A 1 81 ? 4.543 7.433 -6.019 1.00 87.38 81 ILE A CA 1
ATOM 628 C C . ILE A 1 81 ? 5.351 6.154 -6.257 1.00 87.38 81 ILE A C 1
ATOM 630 O O . ILE A 1 81 ? 5.584 5.779 -7.408 1.00 87.38 81 ILE A O 1
ATOM 634 N N . GLY A 1 82 ? 5.779 5.473 -5.195 1.00 83.00 82 GLY A N 1
ATOM 635 C CA . GLY A 1 82 ? 6.554 4.243 -5.286 1.00 83.00 82 GLY A CA 1
ATOM 636 C C . GLY A 1 82 ? 5.789 3.081 -5.912 1.00 83.00 82 GLY A C 1
ATOM 637 O O . GLY A 1 82 ? 6.317 2.430 -6.817 1.00 83.00 82 GLY A O 1
ATOM 638 N N . VAL A 1 83 ? 4.537 2.870 -5.502 1.00 85.12 83 VAL A N 1
ATOM 639 C CA . VAL A 1 83 ? 3.633 1.869 -6.089 1.00 85.12 83 VAL A CA 1
ATOM 640 C C . VAL A 1 83 ? 3.260 2.249 -7.524 1.00 85.12 83 VAL A C 1
ATOM 642 O O . VAL A 1 83 ? 3.322 1.411 -8.421 1.00 85.12 83 VAL A O 1
ATOM 645 N N . GLY A 1 84 ? 2.990 3.529 -7.798 1.00 83.25 84 GLY A N 1
ATOM 646 C CA . GLY A 1 84 ? 2.687 4.021 -9.147 1.00 83.25 84 GLY A CA 1
ATOM 647 C C . GLY A 1 84 ? 3.870 3.930 -10.119 1.00 83.25 84 GLY A C 1
ATOM 648 O O . GLY A 1 84 ? 3.679 3.790 -11.335 1.00 83.25 84 GLY A O 1
ATOM 649 N N . LYS A 1 85 ? 5.102 3.981 -9.596 1.00 81.12 85 LYS A N 1
ATOM 650 C CA . LYS A 1 85 ? 6.348 3.699 -10.328 1.00 81.12 85 LYS A CA 1
ATOM 651 C C . LYS A 1 85 ? 6.713 2.213 -10.347 1.00 81.12 85 LYS A C 1
ATOM 653 O O . LYS A 1 85 ? 7.726 1.879 -10.957 1.00 81.12 85 LYS A O 1
ATOM 658 N N . LEU A 1 86 ? 5.907 1.351 -9.724 1.00 78.88 86 LEU A N 1
ATOM 659 C CA . LEU A 1 86 ? 6.132 -0.090 -9.625 1.00 78.88 86 LEU A CA 1
ATOM 660 C C . LEU A 1 86 ? 7.507 -0.445 -9.042 1.00 78.88 86 LEU A C 1
ATOM 662 O O . LEU A 1 86 ? 8.164 -1.393 -9.470 1.00 78.88 86 LEU A O 1
ATOM 666 N N . ASN A 1 87 ? 7.972 0.334 -8.061 1.00 81.56 87 ASN A N 1
ATOM 667 C CA . ASN A 1 87 ? 9.224 0.035 -7.378 1.00 81.56 87 ASN A CA 1
ATOM 668 C C . ASN A 1 87 ? 9.042 -1.228 -6.525 1.00 81.56 87 ASN A C 1
ATOM 670 O O . ASN A 1 87 ? 8.228 -1.234 -5.603 1.00 81.56 87 ASN A O 1
ATOM 674 N N . LYS A 1 88 ? 9.833 -2.272 -6.808 1.00 78.06 88 LYS A N 1
ATOM 675 C CA . LYS A 1 88 ? 9.777 -3.575 -6.128 1.00 78.06 88 LYS A CA 1
ATOM 676 C C . LYS A 1 88 ? 9.786 -3.449 -4.603 1.00 78.06 88 LYS A C 1
ATOM 678 O O . LYS A 1 88 ? 8.974 -4.090 -3.946 1.00 78.06 88 LYS A O 1
ATOM 683 N N . ILE A 1 89 ? 10.701 -2.650 -4.048 1.00 84.75 89 ILE A N 1
ATOM 684 C CA . ILE A 1 89 ? 10.852 -2.524 -2.590 1.00 84.75 89 ILE A CA 1
ATOM 685 C C . ILE A 1 89 ? 9.607 -1.866 -2.003 1.00 84.75 89 ILE A C 1
ATOM 687 O O . ILE A 1 89 ? 9.033 -2.382 -1.053 1.00 84.75 89 ILE A O 1
ATOM 691 N N . ILE A 1 90 ? 9.150 -0.772 -2.612 1.00 86.75 90 ILE A N 1
ATOM 692 C CA . ILE A 1 90 ? 7.992 -0.034 -2.107 1.00 86.75 90 ILE A CA 1
ATOM 693 C C . ILE A 1 90 ? 6.721 -0.880 -2.229 1.00 86.75 90 ILE A C 1
ATOM 695 O O . ILE A 1 90 ? 5.963 -0.951 -1.274 1.00 86.75 90 ILE A O 1
ATOM 699 N N . CYS A 1 91 ? 6.526 -1.604 -3.335 1.00 86.19 91 CYS A N 1
ATOM 700 C CA . CYS A 1 91 ? 5.386 -2.511 -3.494 1.00 86.19 91 CYS A CA 1
ATOM 701 C C . CYS A 1 91 ? 5.382 -3.629 -2.438 1.00 86.19 91 CYS A C 1
ATOM 703 O O . CYS A 1 91 ? 4.325 -3.937 -1.894 1.00 86.19 91 CYS A O 1
ATOM 705 N N . LEU A 1 92 ? 6.549 -4.198 -2.104 1.00 87.31 92 LEU A N 1
ATOM 706 C CA . LEU A 1 92 ? 6.676 -5.195 -1.033 1.00 87.31 92 LEU A CA 1
ATOM 707 C C . LEU A 1 92 ? 6.358 -4.602 0.341 1.00 87.31 92 LEU A C 1
ATOM 709 O O . LEU A 1 92 ? 5.608 -5.210 1.099 1.00 87.31 92 LEU A O 1
ATOM 713 N N . VAL A 1 93 ? 6.897 -3.417 0.649 1.00 88.38 93 VAL A N 1
ATOM 714 C CA . VAL A 1 93 ? 6.621 -2.718 1.911 1.00 88.38 93 VAL A CA 1
ATOM 715 C C . VAL A 1 93 ? 5.131 -2.405 2.025 1.00 88.38 93 VAL A C 1
ATOM 717 O O . VAL A 1 93 ? 4.516 -2.758 3.024 1.00 88.38 93 VAL A O 1
ATOM 720 N N . THR A 1 94 ? 4.515 -1.830 0.989 1.00 88.38 94 THR A N 1
ATOM 721 C CA . THR A 1 94 ? 3.076 -1.535 0.975 1.00 88.38 94 THR A CA 1
ATOM 722 C C . THR A 1 94 ? 2.227 -2.800 1.091 1.00 88.38 94 THR A C 1
ATOM 724 O O . THR A 1 94 ? 1.272 -2.821 1.862 1.00 88.38 94 THR A O 1
ATOM 727 N N . GLY A 1 95 ? 2.586 -3.873 0.380 1.00 89.19 95 GLY A N 1
ATOM 728 C CA . GLY A 1 95 ? 1.900 -5.161 0.487 1.00 89.19 95 GLY A CA 1
ATOM 729 C C . GLY A 1 95 ? 1.986 -5.749 1.898 1.00 89.19 95 GLY A C 1
ATOM 730 O O . GLY A 1 95 ? 0.983 -6.224 2.423 1.00 89.19 95 GLY A O 1
ATOM 731 N N . GLY A 1 96 ? 3.154 -5.652 2.541 1.00 89.31 96 GLY A N 1
ATOM 732 C CA . GLY A 1 96 ? 3.354 -6.058 3.933 1.00 89.31 96 GLY A CA 1
ATOM 733 C C . GLY A 1 96 ? 2.542 -5.220 4.922 1.00 89.31 96 GLY A C 1
ATOM 734 O O . GLY A 1 96 ? 1.889 -5.781 5.797 1.00 89.31 96 GLY A O 1
ATOM 735 N N . VAL A 1 97 ? 2.508 -3.895 4.744 1.00 88.94 97 VAL A N 1
ATOM 736 C CA . VAL A 1 97 ? 1.681 -2.989 5.560 1.00 88.94 97 VAL A CA 1
ATOM 737 C C . VAL A 1 97 ? 0.200 -3.346 5.439 1.00 88.94 97 VAL A C 1
ATOM 739 O O . VAL A 1 97 ? -0.484 -3.439 6.452 1.00 88.94 97 VAL A O 1
ATOM 742 N N . PHE A 1 98 ? -0.301 -3.613 4.230 1.00 89.94 98 PHE A N 1
ATOM 743 C CA . PHE A 1 98 ? -1.688 -4.041 4.039 1.00 89.94 98 PHE A CA 1
ATOM 744 C C . PHE A 1 98 ? -1.976 -5.433 4.599 1.00 89.94 98 PHE A C 1
ATOM 746 O O . PHE A 1 98 ? -3.046 -5.637 5.171 1.00 89.94 98 PHE A O 1
ATOM 753 N N . ALA A 1 99 ? -1.043 -6.380 4.499 1.00 88.69 99 ALA A N 1
ATOM 754 C CA . ALA A 1 99 ? -1.196 -7.691 5.126 1.00 88.69 99 ALA A CA 1
ATOM 755 C C . ALA A 1 99 ? -1.290 -7.568 6.656 1.00 88.69 99 ALA A C 1
ATOM 757 O O . ALA A 1 99 ? -2.193 -8.140 7.266 1.00 88.69 99 ALA A O 1
ATOM 758 N N . LEU A 1 100 ? -0.412 -6.762 7.263 1.00 89.62 100 LEU A N 1
ATOM 759 C CA . LEU A 1 100 ? -0.431 -6.491 8.698 1.00 89.62 100 LEU A CA 1
ATOM 760 C C . LEU A 1 100 ? -1.726 -5.786 9.115 1.00 89.62 100 LEU A C 1
ATOM 762 O O . LEU A 1 100 ? -2.367 -6.206 10.072 1.00 89.62 100 LEU A O 1
ATOM 766 N N . LEU A 1 101 ? -2.147 -4.763 8.366 1.00 86.88 101 LEU A N 1
ATOM 767 C CA . LEU A 1 101 ? -3.394 -4.044 8.621 1.00 86.88 101 LEU A CA 1
ATOM 768 C C . LEU A 1 101 ? -4.603 -4.984 8.556 1.00 86.88 101 LEU A C 1
ATOM 770 O O . LEU A 1 101 ? -5.464 -4.942 9.427 1.00 86.88 101 LEU A O 1
ATOM 774 N N . THR A 1 102 ? -4.638 -5.877 7.566 1.00 88.00 102 THR A N 1
ATOM 775 C CA . THR A 1 102 ? -5.687 -6.898 7.435 1.00 88.00 102 THR A CA 1
ATOM 776 C C . THR A 1 102 ? -5.712 -7.817 8.658 1.00 88.00 102 THR A C 1
ATOM 778 O O . THR A 1 102 ? -6.779 -8.054 9.218 1.00 88.00 102 THR A O 1
ATOM 781 N N . ALA A 1 103 ? -4.550 -8.299 9.111 1.00 88.25 103 ALA A N 1
ATOM 782 C CA . ALA A 1 103 ? -4.454 -9.152 10.294 1.00 88.25 103 ALA A CA 1
ATOM 783 C C . ALA A 1 103 ? -4.940 -8.433 11.565 1.00 88.25 103 ALA A C 1
ATOM 785 O O . ALA A 1 103 ? -5.713 -9.002 12.334 1.00 88.25 103 ALA A O 1
ATOM 786 N N . VAL A 1 104 ? -4.548 -7.168 11.751 1.00 86.50 104 VAL A N 1
ATOM 787 C CA . VAL A 1 104 ? -4.994 -6.337 12.881 1.00 86.50 104 VAL A CA 1
ATOM 788 C C . VAL A 1 104 ? -6.505 -6.103 12.836 1.00 86.50 104 VAL A C 1
ATOM 790 O O . VAL A 1 104 ? -7.159 -6.220 13.867 1.00 86.50 104 VAL A O 1
ATOM 793 N N . LEU A 1 105 ? -7.079 -5.826 11.661 1.00 85.06 105 LEU A N 1
ATOM 794 C CA . LEU A 1 105 ? -8.524 -5.636 11.499 1.00 85.06 105 LEU A CA 1
ATOM 795 C C . LEU A 1 105 ? -9.311 -6.913 11.813 1.00 85.06 105 LEU A C 1
ATOM 797 O O . LEU A 1 105 ? -10.300 -6.852 12.540 1.00 85.06 105 LEU A O 1
ATOM 801 N N . ILE A 1 106 ? -8.859 -8.070 11.320 1.00 87.19 106 ILE A N 1
ATOM 802 C CA . ILE A 1 106 ? -9.483 -9.367 11.628 1.00 87.19 106 ILE A CA 1
ATOM 803 C C . ILE A 1 106 ? -9.426 -9.639 13.134 1.00 87.19 106 ILE A C 1
ATOM 805 O O . ILE A 1 106 ? -10.428 -10.045 13.726 1.00 87.19 106 ILE A O 1
ATOM 809 N N . LEU A 1 107 ? -8.276 -9.392 13.765 1.00 87.06 107 LEU A N 1
ATOM 810 C CA . LEU A 1 107 ? -8.092 -9.598 15.198 1.00 87.06 107 LEU A CA 1
ATOM 811 C C . LEU A 1 107 ? -8.970 -8.645 16.021 1.00 87.06 107 LEU A C 1
ATOM 813 O O . LEU A 1 107 ? -9.614 -9.088 16.967 1.00 87.06 107 LEU A O 1
ATOM 817 N N . ASN A 1 108 ? -9.070 -7.372 15.628 1.00 82.19 108 ASN A N 1
ATOM 818 C CA . ASN A 1 108 ? -9.931 -6.392 16.291 1.00 82.19 108 ASN A CA 1
ATOM 819 C C . ASN A 1 108 ? -11.412 -6.799 16.224 1.00 82.19 108 ASN A C 1
ATOM 821 O O . ASN A 1 108 ? -12.084 -6.822 17.253 1.00 82.19 108 ASN A O 1
ATOM 825 N N . ILE A 1 109 ? -11.895 -7.204 15.043 1.00 83.25 109 ILE A N 1
ATOM 826 C CA . ILE A 1 109 ? -13.264 -7.714 14.887 1.00 83.25 109 ILE A CA 1
ATOM 827 C C . ILE A 1 109 ? -13.479 -8.967 15.736 1.00 83.25 109 ILE A C 1
ATOM 829 O O . ILE A 1 109 ? -14.516 -9.091 16.373 1.00 83.25 109 ILE A O 1
ATOM 833 N N . SER A 1 110 ? -12.508 -9.881 15.773 1.00 82.44 110 SER A N 1
ATOM 834 C CA . SER A 1 110 ? -12.630 -11.133 16.532 1.00 82.44 110 SER A CA 1
ATOM 835 C C . SER A 1 110 ? -12.721 -10.891 18.042 1.00 82.44 110 SER A C 1
ATOM 837 O O . SER A 1 110 ? -13.488 -11.568 18.723 1.00 82.44 110 SER A O 1
ATOM 839 N N . LEU A 1 111 ? -11.969 -9.918 18.566 1.00 83.06 111 LEU A N 1
ATOM 840 C CA . LEU A 1 111 ? -11.988 -9.557 19.988 1.00 83.06 111 LEU A CA 1
ATOM 841 C C . LEU A 1 111 ? -13.261 -8.802 20.386 1.00 83.06 111 LEU A C 1
ATOM 843 O O . LEU A 1 111 ? -13.808 -9.053 21.454 1.00 83.06 111 LEU A O 1
ATOM 847 N N . ASN A 1 112 ? -13.757 -7.932 19.508 1.00 80.56 112 ASN A N 1
ATOM 848 C CA . ASN A 1 112 ? -14.938 -7.103 19.756 1.00 80.56 112 ASN A CA 1
ATOM 849 C C . ASN A 1 112 ? -16.220 -7.694 19.140 1.00 80.56 112 ASN A C 1
ATOM 851 O O . ASN A 1 112 ? -17.234 -7.010 19.022 1.00 80.56 112 ASN A O 1
ATOM 855 N N . ALA A 1 113 ? -16.202 -8.971 18.738 1.00 76.69 113 ALA A N 1
ATOM 856 C CA . ALA A 1 113 ? -17.292 -9.610 17.995 1.00 76.69 113 ALA A CA 1
ATOM 857 C C . ALA A 1 113 ? -18.637 -9.603 18.741 1.00 76.69 113 ALA A C 1
ATOM 859 O O . ALA A 1 113 ? -19.684 -9.742 18.117 1.00 76.69 113 ALA A O 1
ATOM 860 N N . ARG A 1 114 ? -18.614 -9.458 20.073 1.00 74.44 114 ARG A N 1
ATOM 861 C CA . ARG A 1 114 ? -19.822 -9.359 20.906 1.00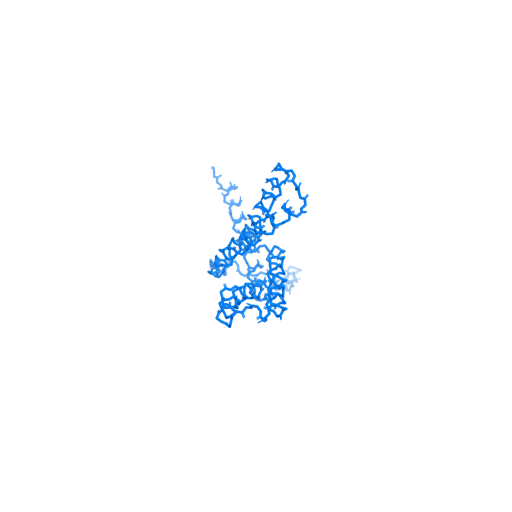 74.44 114 ARG A CA 1
ATOM 862 C C . ARG A 1 114 ? -20.482 -7.982 20.858 1.00 74.44 114 ARG A C 1
ATOM 864 O O . ARG A 1 114 ? -21.694 -7.910 21.029 1.00 74.44 114 ARG A O 1
ATOM 871 N N . ASP A 1 115 ? -19.704 -6.932 20.614 1.00 75.50 115 ASP A N 1
ATOM 872 C CA . ASP A 1 115 ? -20.180 -5.545 20.611 1.00 75.50 115 ASP A CA 1
ATOM 873 C C . ASP A 1 115 ? -20.606 -5.091 19.208 1.00 75.50 115 ASP A C 1
ATOM 875 O O . ASP A 1 115 ? -21.439 -4.197 19.055 1.00 75.50 115 ASP A O 1
ATOM 879 N N . PHE A 1 116 ? -20.078 -5.737 18.164 1.00 72.25 116 PHE A N 1
ATOM 880 C CA . PHE A 1 116 ? -20.473 -5.474 16.785 1.00 72.25 116 PHE A CA 1
ATOM 881 C C . PHE A 1 116 ? -21.742 -6.239 16.402 1.00 72.25 116 PHE A C 1
ATOM 883 O O . PHE A 1 116 ? -21.798 -7.468 16.433 1.00 72.25 116 PHE A O 1
ATOM 890 N N . GLY A 1 117 ? -22.757 -5.512 15.931 1.00 79.75 117 GLY A N 1
ATOM 891 C CA . GLY A 1 117 ? -23.901 -6.137 15.271 1.00 79.75 117 GLY A CA 1
ATOM 892 C C . GLY A 1 117 ? -23.467 -6.877 13.998 1.00 79.75 117 GLY A C 1
ATOM 893 O O . GLY A 1 117 ? -22.596 -6.404 13.264 1.00 79.75 117 GLY A O 1
ATOM 894 N N . PHE A 1 118 ? -24.111 -8.008 13.685 1.00 81.56 118 PHE A N 1
ATOM 895 C CA . PHE A 1 118 ? -23.783 -8.850 12.520 1.00 81.56 118 PHE A CA 1
ATOM 896 C C . PHE A 1 118 ? -23.646 -8.055 11.207 1.00 81.56 118 PHE A C 1
ATOM 898 O O . PHE A 1 118 ? -22.706 -8.260 10.439 1.00 81.56 118 PHE A O 1
ATOM 905 N N . LEU A 1 119 ? -24.547 -7.092 10.976 1.00 82.81 119 LEU A N 1
ATOM 906 C CA . LEU A 1 119 ? -24.539 -6.247 9.779 1.00 82.81 119 LEU A CA 1
ATOM 907 C C . LEU A 1 119 ? -23.292 -5.348 9.698 1.00 82.81 119 LEU A C 1
ATOM 909 O O . LEU A 1 119 ? -22.710 -5.193 8.627 1.00 82.81 119 LEU A O 1
ATOM 913 N N . GLN A 1 120 ? -22.855 -4.781 10.827 1.00 81.25 120 GLN A N 1
ATOM 914 C CA . GLN A 1 120 ? -21.651 -3.945 10.894 1.00 81.25 120 GLN A CA 1
ATOM 915 C C . GLN A 1 120 ? -20.390 -4.783 10.683 1.00 81.25 120 GLN A C 1
ATOM 917 O O . GLN A 1 120 ? -19.485 -4.366 9.961 1.00 81.25 120 GLN A O 1
ATOM 922 N N . MET A 1 121 ? -20.360 -5.993 11.247 1.00 82.06 121 MET A N 1
ATOM 923 C CA . MET A 1 121 ? -19.260 -6.932 11.055 1.00 82.06 121 MET A CA 1
ATOM 924 C C . MET A 1 121 ? -19.123 -7.343 9.583 1.00 82.06 121 MET A C 1
ATOM 926 O O . MET A 1 121 ? -18.024 -7.290 9.028 1.00 82.06 121 MET A O 1
ATOM 930 N N . MET A 1 122 ? -20.238 -7.676 8.920 1.00 85.38 122 MET A N 1
ATOM 931 C CA . MET A 1 122 ? -20.255 -7.958 7.480 1.00 85.38 122 MET A CA 1
ATOM 932 C C . MET A 1 122 ? -19.796 -6.758 6.648 1.00 85.38 122 MET A C 1
ATOM 934 O O . MET A 1 122 ? -18.992 -6.928 5.730 1.00 85.38 122 MET A O 1
ATOM 938 N N . ALA A 1 123 ? -20.274 -5.552 6.970 1.00 83.94 123 ALA A N 1
ATOM 939 C CA . ALA A 1 123 ? -19.880 -4.338 6.265 1.00 83.94 123 ALA A CA 1
ATOM 940 C C . ALA A 1 123 ? -18.372 -4.070 6.400 1.00 83.94 123 ALA A C 1
ATOM 942 O O . ALA A 1 123 ? -17.707 -3.802 5.402 1.00 83.94 123 ALA A O 1
ATOM 943 N N . ALA A 1 124 ? -17.801 -4.215 7.599 1.00 82.44 124 ALA A N 1
ATOM 944 C CA . ALA A 1 124 ? -16.363 -4.068 7.820 1.00 82.44 124 ALA A CA 1
ATOM 945 C C . ALA A 1 124 ? -15.550 -5.116 7.039 1.00 82.44 124 ALA A C 1
ATOM 947 O O . ALA A 1 124 ? -14.524 -4.794 6.430 1.00 82.44 124 ALA A O 1
ATOM 948 N N . PHE A 1 125 ? -16.029 -6.362 6.989 1.00 84.38 125 PHE A N 1
ATOM 949 C CA . PHE A 1 125 ? -15.363 -7.425 6.240 1.00 84.38 125 PHE A CA 1
ATOM 950 C C . PHE A 1 125 ? -15.338 -7.145 4.733 1.00 84.38 125 PHE A C 1
ATOM 952 O O . PHE A 1 125 ? -14.273 -7.179 4.114 1.00 84.38 125 PHE A O 1
ATOM 959 N N . LEU A 1 126 ? -16.498 -6.838 4.147 1.00 87.81 126 LEU A N 1
ATOM 960 C CA . LEU A 1 126 ? -16.648 -6.647 2.703 1.00 87.81 126 LEU A CA 1
ATOM 961 C C . LEU A 1 126 ? -16.048 -5.329 2.213 1.00 87.81 126 LEU A C 1
ATOM 963 O O . LEU A 1 126 ? -15.421 -5.303 1.157 1.00 87.81 126 LEU A O 1
ATOM 967 N N . CYS A 1 127 ? -16.219 -4.245 2.969 1.00 86.69 127 CYS A N 1
ATOM 968 C CA . CYS A 1 127 ? -15.799 -2.915 2.534 1.00 86.69 127 CYS A CA 1
ATOM 969 C C . CYS A 1 127 ? -14.351 -2.587 2.907 1.00 86.69 127 CYS A C 1
ATOM 971 O O . CYS A 1 127 ? -13.773 -1.698 2.289 1.00 86.69 127 CYS A O 1
ATOM 973 N N . VAL A 1 128 ? -13.755 -3.265 3.897 1.00 85.12 128 VAL A N 1
ATOM 974 C CA . VAL A 1 128 ? -12.418 -2.904 4.404 1.00 85.12 128 VAL A CA 1
ATOM 975 C C . VAL A 1 128 ? -11.445 -4.078 4.353 1.00 85.12 128 VAL A C 1
ATOM 977 O O . VAL A 1 128 ? -10.390 -3.961 3.727 1.00 85.12 128 VAL A O 1
ATOM 980 N N . ILE A 1 129 ? -11.779 -5.220 4.959 1.00 86.25 129 ILE A N 1
ATOM 981 C CA . ILE A 1 129 ? -10.838 -6.348 5.082 1.00 86.25 129 ILE A CA 1
ATOM 982 C C . ILE A 1 129 ? -10.551 -6.981 3.722 1.00 86.25 129 ILE A C 1
ATOM 984 O O . ILE A 1 129 ? -9.385 -7.119 3.349 1.00 86.25 129 ILE A O 1
ATOM 988 N N . VAL A 1 130 ? -11.591 -7.329 2.959 1.00 88.62 130 VAL A N 1
ATOM 989 C CA . VAL A 1 130 ? -11.434 -7.999 1.659 1.00 88.62 130 VAL A CA 1
ATOM 990 C C . VAL A 1 130 ? -10.625 -7.147 0.670 1.00 88.62 130 VAL A C 1
ATOM 992 O O . VAL A 1 130 ? -9.627 -7.656 0.155 1.00 88.62 130 VAL A O 1
ATOM 995 N N . PRO A 1 131 ? -10.939 -5.859 0.431 1.00 89.38 131 PRO A N 1
ATOM 996 C CA . PRO A 1 131 ? -10.157 -5.045 -0.499 1.00 89.38 131 PRO A CA 1
ATOM 997 C C . PRO A 1 131 ? -8.700 -4.857 -0.055 1.00 89.38 131 PRO A C 1
ATOM 999 O O . PRO A 1 131 ? -7.787 -4.897 -0.884 1.00 89.38 131 PRO A O 1
ATOM 1002 N N . THR A 1 132 ? -8.455 -4.716 1.253 1.00 88.44 132 THR A N 1
ATOM 1003 C CA . THR A 1 132 ? -7.097 -4.570 1.805 1.00 88.44 132 THR A CA 1
ATOM 1004 C C . THR A 1 132 ? -6.285 -5.853 1.621 1.00 88.44 132 THR A C 1
ATOM 1006 O O . THR A 1 132 ? -5.143 -5.802 1.153 1.00 88.44 132 THR A O 1
ATOM 1009 N N . ALA A 1 133 ? -6.898 -7.012 1.875 1.00 88.38 133 ALA A N 1
ATOM 1010 C CA . ALA A 1 133 ? -6.297 -8.320 1.637 1.00 88.38 133 ALA A CA 1
ATOM 1011 C C . ALA A 1 133 ? -6.005 -8.556 0.147 1.00 88.38 133 ALA A C 1
ATOM 1013 O O . ALA A 1 133 ? -4.932 -9.047 -0.204 1.00 88.38 133 ALA A O 1
ATOM 1014 N N . MET A 1 134 ? -6.921 -8.162 -0.745 1.00 90.38 134 MET A N 1
ATOM 1015 C CA . MET A 1 134 ? -6.723 -8.256 -2.194 1.00 90.38 134 MET A CA 1
ATOM 1016 C C . MET A 1 134 ? -5.554 -7.383 -2.668 1.00 90.38 134 MET A C 1
ATOM 1018 O O . MET A 1 134 ? -4.728 -7.847 -3.458 1.00 90.38 134 MET A O 1
ATOM 1022 N N . CYS A 1 135 ? -5.434 -6.153 -2.156 1.00 89.69 135 CYS A N 1
ATOM 1023 C CA . CYS A 1 135 ? -4.304 -5.274 -2.462 1.00 89.69 135 CYS A CA 1
ATOM 1024 C C . CYS A 1 135 ? -2.975 -5.876 -1.980 1.00 89.69 135 CYS A C 1
ATOM 1026 O O . CYS A 1 135 ? -2.001 -5.893 -2.735 1.00 89.69 135 CYS A O 1
ATOM 1028 N N . ALA A 1 136 ? -2.941 -6.411 -0.754 1.00 89.19 136 ALA A N 1
ATOM 1029 C CA . ALA A 1 136 ? -1.767 -7.092 -0.212 1.00 89.19 136 ALA A CA 1
ATOM 1030 C C . ALA A 1 136 ? -1.372 -8.300 -1.072 1.00 89.19 136 ALA A C 1
ATOM 1032 O O . ALA A 1 136 ? -0.221 -8.418 -1.492 1.00 89.19 136 ALA A O 1
ATOM 1033 N N . HIS A 1 137 ? -2.337 -9.165 -1.393 1.00 90.69 137 HIS A N 1
ATOM 1034 C CA . HIS A 1 137 ? -2.106 -10.352 -2.207 1.00 90.69 137 HIS A CA 1
ATOM 1035 C C . HIS A 1 137 ? -1.533 -9.989 -3.581 1.00 90.69 137 HIS A C 1
ATOM 1037 O O . HIS A 1 137 ? -0.527 -10.563 -3.999 1.00 90.69 137 HIS A O 1
ATOM 1043 N N . TRP A 1 138 ? -2.118 -9.002 -4.263 1.00 89.06 138 TRP A N 1
ATOM 1044 C CA . TRP A 1 138 ? -1.667 -8.597 -5.593 1.00 89.06 138 TRP A CA 1
ATOM 1045 C C . TRP A 1 138 ? -0.245 -8.014 -5.582 1.00 89.06 138 TRP A C 1
ATOM 1047 O O . TRP A 1 138 ? 0.587 -8.377 -6.419 1.00 89.06 138 TRP A O 1
ATOM 1057 N N . LEU A 1 139 ? 0.071 -7.160 -4.603 1.00 85.62 139 LEU A N 1
ATOM 1058 C CA . LEU A 1 139 ? 1.406 -6.566 -4.450 1.00 85.62 139 LEU A CA 1
ATOM 1059 C C . LEU A 1 139 ? 2.484 -7.598 -4.084 1.00 85.62 139 LEU A C 1
ATOM 1061 O O . LEU A 1 139 ? 3.652 -7.422 -4.431 1.00 85.62 139 LEU A O 1
ATOM 1065 N N . LEU A 1 140 ? 2.106 -8.681 -3.402 1.00 85.06 140 LEU A N 1
ATOM 1066 C CA . LEU A 1 140 ? 3.033 -9.728 -2.968 1.00 85.06 140 LEU A CA 1
ATOM 1067 C C . LEU A 1 140 ? 3.163 -10.887 -3.975 1.00 85.06 140 LEU A C 1
ATOM 1069 O O . LEU A 1 140 ? 4.149 -11.632 -3.902 1.00 85.06 140 LEU A O 1
ATOM 1073 N N . LYS A 1 141 ? 2.221 -11.030 -4.923 1.00 84.50 141 LYS A N 1
ATOM 1074 C CA . LYS A 1 141 ? 2.176 -12.137 -5.895 1.00 84.50 141 LYS A CA 1
ATOM 1075 C C . LYS A 1 141 ? 3.460 -12.208 -6.749 1.00 84.50 141 LYS A C 1
ATOM 1077 O O . LYS A 1 141 ? 3.976 -11.184 -7.184 1.00 84.50 141 LYS A O 1
ATOM 1082 N N . PRO A 1 142 ? 3.996 -13.400 -7.068 1.00 74.00 142 PRO A N 1
ATOM 1083 C CA . PRO A 1 142 ? 5.195 -13.523 -7.906 1.00 74.00 142 PRO A CA 1
ATOM 1084 C C . PRO A 1 142 ? 5.045 -12.904 -9.303 1.00 74.00 142 PRO A C 1
ATOM 1086 O O . PRO A 1 142 ? 5.988 -12.310 -9.819 1.00 74.00 142 PRO A O 1
ATOM 1089 N N . GLU A 1 143 ? 3.854 -12.999 -9.895 1.00 74.50 143 GLU A N 1
ATOM 1090 C CA . GLU A 1 143 ? 3.536 -12.449 -11.220 1.00 74.50 143 GLU A CA 1
ATOM 1091 C C . GLU A 1 143 ? 3.694 -10.925 -11.276 1.00 74.50 143 GLU A C 1
ATOM 1093 O O . GLU A 1 143 ? 4.212 -10.386 -12.256 1.00 74.50 143 GLU A O 1
ATOM 1098 N N . SER A 1 144 ? 3.336 -10.215 -10.200 1.00 70.81 144 SER A N 1
ATOM 1099 C CA . SER A 1 144 ? 3.522 -8.765 -10.143 1.00 70.81 144 SER A CA 1
ATOM 1100 C C . SER A 1 144 ? 5.012 -8.402 -10.143 1.00 70.81 144 SER A C 1
ATOM 1102 O O . SER A 1 144 ? 5.396 -7.403 -10.747 1.00 70.81 144 SER A O 1
ATOM 1104 N N . ARG A 1 145 ? 5.890 -9.275 -9.623 1.00 68.50 145 ARG A N 1
ATOM 1105 C CA . ARG A 1 145 ? 7.356 -9.107 -9.686 1.00 68.50 145 ARG A CA 1
ATOM 1106 C C . ARG A 1 145 ? 7.909 -9.183 -11.103 1.00 68.50 145 ARG A C 1
ATOM 1108 O O . ARG A 1 145 ? 8.858 -8.460 -11.413 1.00 68.50 145 ARG A O 1
ATOM 1115 N N . VAL A 1 146 ? 7.337 -10.041 -11.947 1.00 71.44 146 VAL A N 1
ATOM 1116 C CA . VAL A 1 146 ? 7.686 -10.107 -13.375 1.00 71.44 146 VAL A CA 1
ATOM 1117 C C . VAL A 1 146 ? 7.302 -8.792 -14.044 1.00 71.44 146 VAL A C 1
ATOM 1119 O O . VAL A 1 146 ? 8.131 -8.182 -14.717 1.00 71.44 146 VAL A O 1
ATOM 1122 N N . LEU A 1 147 ? 6.103 -8.290 -13.742 1.00 70.31 147 LEU A N 1
ATOM 1123 C CA . LEU A 1 147 ? 5.624 -7.000 -14.227 1.00 70.31 147 LEU A CA 1
ATOM 1124 C C . LEU A 1 147 ? 6.529 -5.835 -13.798 1.00 70.31 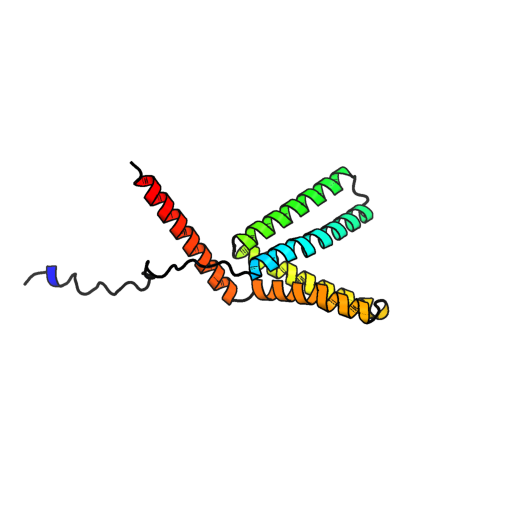147 LEU A C 1
ATOM 1126 O O . LEU A 1 147 ? 6.840 -4.964 -14.606 1.00 70.31 147 LEU A O 1
ATOM 1130 N N . TYR A 1 148 ? 7.001 -5.831 -12.547 1.00 71.50 148 TYR A N 1
ATOM 1131 C CA . TYR A 1 148 ? 7.913 -4.800 -12.039 1.00 71.50 148 TYR A CA 1
ATOM 1132 C C . TYR A 1 148 ? 9.249 -4.806 -12.789 1.00 71.50 148 TYR A C 1
ATOM 1134 O O . TYR A 1 148 ? 9.758 -3.747 -13.156 1.00 71.50 148 TYR A O 1
ATOM 1142 N N . ARG A 1 149 ? 9.809 -5.996 -13.050 1.00 69.06 149 ARG A N 1
ATOM 1143 C CA . ARG A 1 149 ? 11.062 -6.149 -13.806 1.00 69.06 149 ARG A CA 1
ATOM 1144 C C . ARG A 1 149 ? 10.905 -5.696 -15.254 1.00 69.06 149 ARG A C 1
ATOM 1146 O O . ARG A 1 149 ? 11.729 -4.922 -15.734 1.00 69.06 149 ARG A O 1
ATOM 1153 N N . GLN A 1 150 ? 9.834 -6.123 -15.919 1.00 73.81 150 GLN A N 1
ATOM 1154 C CA . GLN A 1 150 ? 9.551 -5.734 -17.300 1.00 73.81 150 GLN A CA 1
ATOM 1155 C C . GLN A 1 150 ? 9.303 -4.223 -17.420 1.00 73.81 150 GLN A C 1
ATOM 1157 O O . GLN A 1 150 ? 9.838 -3.577 -18.320 1.00 73.81 150 GLN A O 1
ATOM 1162 N N . TYR A 1 151 ? 8.571 -3.626 -16.475 1.00 72.19 151 TYR A N 1
ATOM 1163 C CA . TYR A 1 151 ? 8.321 -2.184 -16.459 1.00 72.19 151 TYR A CA 1
ATOM 1164 C C . TYR A 1 151 ? 9.599 -1.367 -16.197 1.00 72.19 151 TYR A C 1
ATOM 1166 O O . TYR A 1 151 ? 9.819 -0.332 -16.831 1.00 72.19 151 TYR A O 1
ATOM 1174 N N . ALA A 1 152 ? 10.475 -1.840 -15.304 1.00 68.31 152 A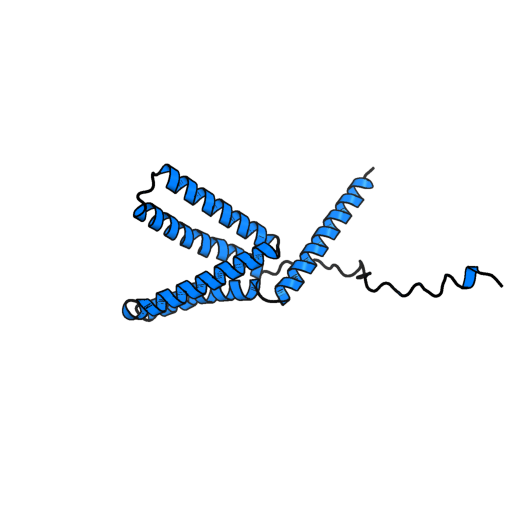LA A N 1
ATOM 1175 C CA . ALA A 1 152 ? 11.775 -1.218 -15.057 1.00 68.31 152 ALA A CA 1
ATOM 1176 C C . ALA A 1 152 ? 12.681 -1.268 -16.299 1.00 68.31 152 ALA A C 1
ATOM 1178 O O . ALA A 1 152 ? 13.256 -0.243 -16.671 1.00 68.31 152 ALA A O 1
ATOM 1179 N N . ALA A 1 153 ? 12.745 -2.420 -16.976 1.00 70.25 153 ALA A N 1
ATOM 1180 C CA . ALA A 1 153 ? 13.494 -2.589 -18.220 1.00 70.25 153 ALA A CA 1
ATOM 1181 C C . ALA A 1 153 ? 12.955 -1.681 -19.340 1.00 70.25 153 ALA A C 1
ATOM 1183 O O . ALA A 1 153 ? 13.721 -0.970 -19.992 1.00 70.25 153 ALA A O 1
ATOM 1184 N N . HIS A 1 154 ? 11.629 -1.606 -19.503 1.00 73.44 154 HIS A N 1
ATOM 1185 C CA . HIS A 1 154 ? 10.993 -0.713 -20.474 1.00 73.44 154 HIS A CA 1
ATOM 1186 C C . HIS A 1 154 ? 11.333 0.763 -20.218 1.00 73.44 154 HIS A C 1
ATOM 1188 O O . HIS A 1 154 ? 11.708 1.492 -21.138 1.00 73.44 154 HIS A O 1
ATOM 1194 N N . LYS A 1 155 ? 11.266 1.211 -18.958 1.00 69.12 155 LYS A N 1
ATOM 1195 C CA . LYS A 1 155 ? 11.605 2.591 -18.588 1.00 69.12 155 LYS A CA 1
ATOM 1196 C C . LYS A 1 155 ? 13.085 2.910 -18.823 1.00 69.12 155 LYS A C 1
ATOM 1198 O O . LYS A 1 155 ? 13.392 4.009 -19.284 1.00 69.12 155 LYS A O 1
ATOM 1203 N N . HIS A 1 156 ? 13.983 1.972 -18.525 1.00 73.19 156 HIS A N 1
ATOM 1204 C CA . HIS A 1 156 ? 15.414 2.118 -18.795 1.00 73.19 156 HIS A CA 1
ATOM 1205 C C . HIS A 1 156 ? 15.685 2.270 -20.300 1.00 73.19 156 HIS A C 1
ATOM 1207 O O . HIS A 1 156 ? 16.372 3.203 -20.714 1.00 73.19 156 HIS A O 1
ATOM 1213 N N . ASN A 1 157 ? 15.050 1.439 -21.130 1.00 71.75 157 ASN A N 1
ATOM 1214 C CA . ASN A 1 157 ? 15.187 1.515 -22.585 1.00 71.75 157 ASN A CA 1
ATOM 1215 C C . ASN A 1 157 ? 14.599 2.807 -23.168 1.00 71.75 157 ASN A C 1
ATOM 1217 O O . ASN A 1 157 ? 15.192 3.400 -24.065 1.00 71.75 157 ASN A O 1
ATOM 1221 N N . LEU A 1 158 ? 13.483 3.309 -22.631 1.00 73.06 158 LEU A N 1
ATOM 1222 C CA . LEU A 1 158 ? 12.955 4.628 -23.002 1.00 73.06 158 LEU A CA 1
ATOM 1223 C C . LEU A 1 158 ? 13.920 5.767 -22.648 1.00 73.06 158 LEU A C 1
ATOM 1225 O O . LEU A 1 158 ? 14.077 6.703 -23.433 1.00 73.06 158 LEU A O 1
ATOM 1229 N N . ALA A 1 159 ? 14.565 5.705 -21.481 1.00 72.31 159 ALA A N 1
ATOM 1230 C CA . ALA A 1 159 ? 15.550 6.701 -21.069 1.00 72.31 159 ALA A CA 1
ATOM 1231 C C . ALA A 1 159 ? 16.793 6.676 -21.976 1.00 72.31 159 ALA A C 1
ATOM 1233 O O . ALA A 1 159 ? 17.223 7.731 -22.436 1.00 72.31 159 ALA A O 1
ATOM 1234 N N . MET A 1 160 ? 17.296 5.482 -22.307 1.00 73.75 160 MET A N 1
ATOM 1235 C CA . MET A 1 160 ? 18.363 5.270 -23.294 1.00 73.75 160 MET A CA 1
ATOM 1236 C C . MET A 1 160 ? 17.993 5.853 -24.662 1.00 73.75 160 MET A C 1
ATOM 1238 O O . MET A 1 160 ? 18.737 6.673 -25.191 1.00 73.75 160 MET A O 1
ATOM 1242 N N . LYS A 1 161 ? 16.814 5.518 -25.208 1.00 74.69 161 LYS A N 1
ATOM 1243 C CA . LYS A 1 161 ? 16.346 6.044 -26.504 1.00 74.69 161 LYS A CA 1
ATOM 1244 C C . LYS A 1 161 ? 16.278 7.573 -26.519 1.00 74.69 161 LYS A C 1
ATOM 1246 O O . LYS A 1 161 ? 16.690 8.190 -27.496 1.00 74.69 161 LYS A O 1
ATOM 1251 N N . LYS A 1 162 ? 15.817 8.198 -25.428 1.00 73.75 162 LYS A N 1
ATOM 1252 C CA . LYS A 1 162 ? 15.810 9.664 -25.290 1.00 73.75 162 LYS A CA 1
ATOM 1253 C C . LYS A 1 162 ? 17.216 10.258 -25.199 1.00 73.75 162 LYS A C 1
ATOM 1255 O O . LYS A 1 162 ? 17.466 11.276 -25.832 1.00 73.75 162 LYS A O 1
ATOM 1260 N N . ALA A 1 163 ? 18.120 9.643 -24.438 1.00 74.12 163 ALA A N 1
ATOM 1261 C CA . ALA A 1 163 ? 19.501 10.108 -24.304 1.00 74.12 163 ALA A CA 1
ATOM 1262 C C . ALA A 1 163 ? 20.268 10.010 -25.632 1.00 74.12 163 ALA A C 1
ATOM 1264 O O . ALA A 1 163 ? 20.990 10.933 -26.000 1.00 74.12 163 ALA A O 1
ATOM 1265 N N . VAL A 1 164 ? 20.054 8.924 -26.378 1.00 71.75 164 VAL A N 1
ATOM 1266 C CA . VAL A 1 164 ? 20.578 8.739 -27.734 1.00 71.75 164 VAL A CA 1
ATOM 1267 C C . VAL A 1 164 ? 19.996 9.803 -28.669 1.00 71.75 164 VAL A C 1
ATOM 1269 O O . VAL A 1 164 ? 20.754 10.552 -29.272 1.00 71.75 164 VAL A O 1
ATOM 1272 N N . ALA A 1 165 ? 18.672 9.969 -28.717 1.00 74.31 165 ALA A N 1
ATOM 1273 C CA . ALA A 1 165 ? 18.033 10.987 -29.557 1.00 74.31 165 ALA A CA 1
ATOM 1274 C C . ALA A 1 165 ? 18.473 12.428 -29.226 1.00 74.31 165 ALA A C 1
ATOM 1276 O O . ALA A 1 165 ? 18.543 13.265 -30.119 1.00 74.31 165 ALA A O 1
ATOM 1277 N N . ALA A 1 166 ? 18.792 12.723 -27.962 1.00 72.94 166 ALA A N 1
ATOM 1278 C CA . ALA A 1 166 ? 19.330 14.019 -27.553 1.00 72.94 166 ALA A CA 1
ATOM 1279 C C . ALA A 1 166 ? 20.785 14.234 -28.006 1.00 72.94 166 ALA A C 1
ATOM 1281 O O . ALA A 1 166 ? 21.150 15.361 -28.313 1.00 72.94 166 ALA A O 1
ATOM 1282 N N . ARG A 1 167 ? 21.602 13.172 -28.080 1.00 69.19 167 ARG A N 1
ATOM 1283 C CA . ARG A 1 167 ? 22.982 13.239 -28.599 1.00 69.19 167 ARG A CA 1
ATOM 1284 C C . ARG A 1 167 ? 23.056 13.397 -30.118 1.00 69.19 167 ARG A C 1
ATOM 1286 O O . ARG A 1 167 ? 24.048 13.914 -30.609 1.00 69.19 167 ARG A O 1
ATOM 1293 N N . PHE A 1 168 ? 22.030 12.947 -30.838 1.00 66.12 168 PHE A N 1
ATOM 1294 C CA . PHE A 1 168 ? 21.940 13.029 -32.301 1.00 66.12 168 PHE A CA 1
ATOM 1295 C C . PHE A 1 168 ? 20.995 14.139 -32.793 1.00 66.12 168 PHE A C 1
ATOM 1297 O O . PHE A 1 168 ? 20.656 14.173 -33.975 1.00 66.12 168 PHE A O 1
ATOM 1304 N N . ARG A 1 169 ? 20.550 15.040 -31.906 1.00 52.53 169 ARG A N 1
ATOM 1305 C CA . ARG A 1 169 ? 19.861 16.268 -32.318 1.00 52.53 169 ARG A CA 1
ATOM 1306 C C . ARG A 1 169 ? 20.918 17.275 -32.804 1.00 52.53 169 ARG A C 1
ATOM 1308 O O . ARG A 1 169 ? 21.810 17.565 -32.009 1.00 52.53 169 ARG A O 1
ATOM 1315 N N . PRO A 1 170 ? 20.853 17.735 -34.069 1.00 55.69 170 PRO A N 1
ATOM 1316 C CA . PRO A 1 170 ? 21.780 18.728 -34.611 1.00 55.69 170 PRO A CA 1
ATOM 1317 C C . PRO A 1 170 ? 21.647 20.085 -33.915 1.00 55.69 170 PRO A C 1
ATOM 1319 O O . PRO A 1 170 ? 20.539 20.384 -33.406 1.00 55.69 170 PRO A O 1
#

pLDDT: mean 73.89, std 14.6, range [39.81, 90.69]